Protein AF-A0A7V9V866-F1 (afdb_monomer_lite)

Foldseek 3Di:
DDWDFFQDPVVRGTDTFDFDWDQDPVRWTWTWGADPPPRHITIGTDDDDD

Sequence (50 aa):
MATYEGYCVKCREKREFEGNEVVMANGRRAAQGTCPVCGTKMNRMLSSKT

pLDDT: mean 82.49, std 11.6, range [39.81, 90.5]

Secondary structure (DSSP, 8-state):
-EEEEEEETTTTEEEEEEEEEEE-TTS-EEEEEE-TTT--EEEEEE----

Structure (mmCIF, N/CA/C/O backbone):
data_AF-A0A7V9V866-F1
#
_entry.id   AF-A0A7V9V866-F1
#
loop_
_atom_site.group_PDB
_atom_site.id
_atom_site.type_symbol
_atom_site.label_atom_id
_atom_site.label_alt_id
_atom_site.label_comp_id
_atom_site.label_asym_id
_atom_site.label_entity_id
_atom_site.label_seq_id
_atom_site.pdbx_PDB_ins_code
_atom_site.Cartn_x
_atom_site.Cartn_y
_atom_site.Cartn_z
_atom_site.occupancy
_atom_site.B_iso_or_equiv
_atom_site.auth_seq_id
_atom_site.auth_comp_id
_atom_site.auth_asym_id
_atom_site.auth_atom_id
_atom_site.pdbx_PDB_model_num
ATOM 1 N N . MET A 1 1 ? 8.173 -11.175 4.712 1.00 55.84 1 MET A N 1
ATOM 2 C CA . MET A 1 1 ? 7.108 -10.231 4.317 1.00 55.84 1 MET A CA 1
ATOM 3 C C . MET A 1 1 ? 7.509 -8.881 4.869 1.00 55.84 1 MET A C 1
ATOM 5 O O . MET A 1 1 ? 7.988 -8.839 5.995 1.00 55.84 1 MET A O 1
ATOM 9 N N . ALA A 1 2 ? 7.456 -7.828 4.062 1.00 78.62 2 ALA A N 1
ATOM 10 C CA . ALA A 1 2 ? 7.821 -6.494 4.517 1.00 78.62 2 ALA A CA 1
ATOM 11 C C . ALA A 1 2 ? 6.546 -5.725 4.877 1.00 78.62 2 ALA A C 1
ATOM 13 O O . ALA A 1 2 ? 5.544 -5.794 4.158 1.00 78.62 2 ALA A O 1
ATOM 14 N N . THR A 1 3 ? 6.577 -5.027 6.009 1.00 82.31 3 THR A N 1
ATOM 15 C CA . THR A 1 3 ? 5.491 -4.155 6.450 1.00 82.31 3 THR A CA 1
ATOM 16 C C . THR A 1 3 ? 5.669 -2.775 5.827 1.00 82.31 3 THR A C 1
ATOM 18 O O . THR A 1 3 ? 6.729 -2.154 5.908 1.00 82.31 3 THR A O 1
ATOM 21 N N . TYR A 1 4 ? 4.623 -2.293 5.161 1.00 85.38 4 TYR A N 1
ATOM 22 C CA . TYR A 1 4 ? 4.589 -0.978 4.536 1.00 85.38 4 TYR A CA 1
ATOM 23 C C . TYR A 1 4 ? 3.505 -0.133 5.179 1.00 85.38 4 TYR A C 1
ATOM 25 O O . TYR A 1 4 ? 2.364 -0.560 5.294 1.00 85.38 4 TYR A O 1
ATOM 33 N N . GLU A 1 5 ? 3.821 1.110 5.524 1.00 86.06 5 GLU A N 1
ATOM 34 C CA . GLU A 1 5 ? 2.795 2.072 5.932 1.00 86.06 5 GLU A CA 1
ATOM 35 C C . GLU A 1 5 ? 2.090 2.645 4.692 1.0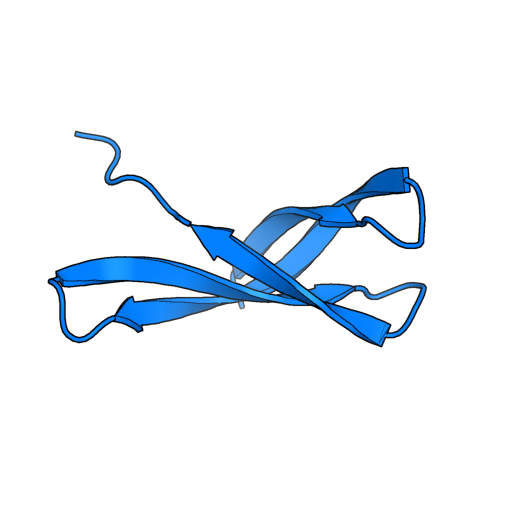0 86.06 5 GLU A C 1
ATOM 37 O O . GLU A 1 5 ? 2.721 3.284 3.853 1.00 86.06 5 GLU A O 1
ATOM 42 N N . GLY A 1 6 ? 0.794 2.406 4.533 1.00 85.38 6 GLY A N 1
ATOM 43 C CA . GLY A 1 6 ? -0.022 2.913 3.432 1.00 85.38 6 GLY A CA 1
ATOM 44 C C . GLY A 1 6 ? -1.260 3.630 3.928 1.00 85.38 6 GLY A C 1
ATOM 45 O O . GLY A 1 6 ? -1.823 3.297 4.966 1.00 85.38 6 GLY A O 1
ATOM 46 N N . TYR A 1 7 ? -1.727 4.612 3.163 1.00 85.94 7 TYR A N 1
ATOM 47 C CA . TYR A 1 7 ? -3.006 5.243 3.450 1.00 85.94 7 TYR A CA 1
ATOM 48 C C . TYR A 1 7 ? -4.148 4.405 2.877 1.00 85.94 7 TYR A C 1
ATOM 50 O O . TYR A 1 7 ? -4.225 4.171 1.669 1.00 85.94 7 TYR A O 1
ATOM 58 N N . CYS A 1 8 ? -5.052 3.959 3.742 1.00 88.19 8 CYS A N 1
ATOM 59 C CA . CYS A 1 8 ? -6.254 3.266 3.317 1.00 88.19 8 CYS A CA 1
ATOM 60 C C . CYS A 1 8 ? -7.325 4.283 2.937 1.00 88.19 8 CYS A C 1
ATOM 62 O O . CYS A 1 8 ? -7.864 4.946 3.813 1.00 88.19 8 CYS A O 1
ATOM 64 N N . VAL A 1 9 ? -7.727 4.355 1.669 1.00 86.06 9 VAL A N 1
ATOM 65 C CA . VAL A 1 9 ? -8.828 5.253 1.263 1.00 86.06 9 VAL A CA 1
ATOM 66 C C . VAL A 1 9 ? -10.182 4.859 1.864 1.00 86.06 9 VAL A C 1
ATOM 68 O O . VAL A 1 9 ? -11.037 5.718 2.065 1.00 86.06 9 VAL A O 1
ATOM 71 N N . LYS A 1 10 ? -10.377 3.575 2.199 1.00 87.88 10 LYS A N 1
ATOM 72 C CA . LYS A 1 10 ? -11.600 3.102 2.865 1.00 87.88 10 LYS A CA 1
ATOM 73 C C . LYS A 1 10 ? -11.617 3.413 4.357 1.00 87.88 10 LYS A C 1
ATOM 75 O O . LYS A 1 10 ? -12.630 3.889 4.851 1.00 87.88 10 LYS A O 1
ATOM 80 N N . CYS A 1 11 ? -10.513 3.166 5.060 1.00 88.75 11 CYS A N 1
ATOM 81 C CA . CYS A 1 11 ? -10.408 3.477 6.490 1.00 88.75 11 CYS A CA 1
ATOM 82 C C . CYS A 1 11 ? -10.080 4.958 6.744 1.00 88.75 11 CYS A C 1
ATOM 84 O O . CYS A 1 11 ? -10.217 5.434 7.861 1.00 88.75 11 CYS A O 1
ATOM 86 N N . ARG A 1 12 ? -9.665 5.691 5.704 1.00 88.31 12 ARG A N 1
ATOM 87 C CA . ARG A 1 12 ? -9.228 7.095 5.737 1.00 88.31 12 ARG A CA 1
ATOM 88 C C . ARG A 1 12 ? -8.109 7.380 6.740 1.00 88.31 12 ARG A C 1
ATOM 90 O O . ARG A 1 12 ? -7.951 8.506 7.206 1.00 88.31 12 ARG A O 1
ATOM 97 N N . GLU A 1 13 ? -7.290 6.378 7.019 1.00 89.62 13 GLU A N 1
ATOM 98 C CA . GLU A 1 13 ? -6.189 6.448 7.972 1.00 89.62 13 GLU A CA 1
ATOM 99 C C . GLU A 1 13 ? -4.945 5.759 7.398 1.00 89.62 13 GLU A C 1
ATOM 101 O O . GLU A 1 13 ? -5.026 4.951 6.463 1.00 89.62 13 GLU A O 1
ATOM 106 N N . LYS A 1 14 ? -3.783 6.084 7.966 1.00 85.75 14 LYS A N 1
ATOM 107 C CA . LYS A 1 14 ? -2.528 5.397 7.660 1.00 85.75 14 LYS A CA 1
ATOM 108 C C . LYS A 1 14 ? -2.489 4.084 8.429 1.00 85.75 14 LYS A C 1
ATOM 110 O O . LYS A 1 14 ? -2.732 4.073 9.630 1.00 85.75 14 LYS A O 1
ATOM 115 N N . ARG A 1 15 ? -2.195 2.989 7.738 1.00 88.06 15 ARG A N 1
ATOM 116 C CA . ARG A 1 15 ? -2.075 1.658 8.330 1.00 88.06 15 ARG A CA 1
ATOM 117 C C . ARG A 1 15 ? -0.850 0.956 7.794 1.00 88.06 15 ARG A C 1
ATOM 119 O O . ARG A 1 15 ? -0.502 1.105 6.625 1.00 88.06 15 ARG A O 1
ATOM 126 N N . GLU A 1 16 ? -0.254 0.136 8.638 1.00 88.31 16 GLU A N 1
ATOM 127 C CA . GLU A 1 16 ? 0.711 -0.849 8.190 1.00 88.31 16 GLU A CA 1
ATOM 128 C C . GLU A 1 16 ? -0.026 -1.996 7.504 1.00 88.31 16 GLU A C 1
ATOM 130 O O . GLU A 1 16 ? -1.057 -2.485 7.974 1.00 88.31 16 GLU A O 1
ATOM 135 N N . PHE A 1 17 ? 0.476 -2.382 6.344 1.00 88.44 17 PHE A N 1
ATOM 136 C CA . PHE A 1 17 ? -0.015 -3.518 5.599 1.00 88.44 17 PHE A CA 1
ATOM 137 C C . PHE A 1 17 ? 1.168 -4.369 5.164 1.00 88.44 17 PHE A C 1
ATOM 139 O O . PHE A 1 17 ? 2.237 -3.859 4.817 1.00 88.44 17 PHE A O 1
ATOM 146 N N . GLU A 1 18 ? 0.969 -5.679 5.177 1.00 88.31 18 GLU A N 1
ATOM 147 C CA . GLU A 1 18 ? 1.944 -6.600 4.621 1.00 88.31 18 GLU A CA 1
ATOM 148 C C . GLU A 1 18 ? 1.791 -6.625 3.104 1.00 88.31 18 GLU A C 1
ATOM 150 O O . GLU A 1 18 ? 0.700 -6.804 2.548 1.00 88.31 18 GLU A O 1
ATOM 155 N N . GLY A 1 19 ? 2.906 -6.384 2.430 1.00 87.12 19 GLY A N 1
ATOM 156 C CA . GLY A 1 19 ? 2.968 -6.342 0.985 1.00 87.12 19 GLY A CA 1
ATOM 157 C C . GLY A 1 19 ? 4.300 -6.857 0.476 1.00 87.12 19 GLY A C 1
ATOM 158 O O . GLY A 1 19 ? 5.232 -7.122 1.237 1.00 87.12 19 GLY A O 1
ATOM 159 N N . ASN A 1 20 ? 4.379 -6.991 -0.838 1.00 86.19 20 ASN A N 1
ATOM 160 C CA . ASN A 1 20 ? 5.601 -7.360 -1.532 1.00 86.19 20 ASN A CA 1
ATOM 161 C C . ASN A 1 20 ? 6.035 -6.204 -2.430 1.00 86.19 20 ASN A C 1
ATOM 163 O O . ASN A 1 20 ? 5.200 -5.573 -3.085 1.00 86.19 20 ASN A O 1
ATOM 167 N N . GLU A 1 21 ? 7.340 -5.935 -2.472 1.00 87.62 21 GLU A N 1
ATOM 168 C CA . GLU A 1 21 ? 7.907 -5.019 -3.460 1.00 87.62 21 GLU A CA 1
ATOM 169 C C . GLU A 1 21 ? 7.836 -5.670 -4.834 1.00 87.62 21 GLU A C 1
ATOM 171 O O . GLU A 1 21 ? 8.387 -6.743 -5.067 1.00 87.62 21 GLU A O 1
ATOM 176 N N . VAL A 1 22 ? 7.185 -4.987 -5.757 1.00 87.12 22 VAL A N 1
ATOM 177 C CA . VAL A 1 22 ? 7.167 -5.305 -7.171 1.00 87.12 22 VAL A CA 1
ATOM 178 C C . VAL A 1 22 ? 7.931 -4.223 -7.916 1.00 87.12 22 VAL A C 1
ATOM 180 O O . VAL A 1 22 ? 7.784 -3.026 -7.652 1.00 87.12 22 VAL A O 1
ATOM 183 N N . VAL A 1 23 ? 8.777 -4.643 -8.850 1.00 86.44 23 VAL A N 1
ATOM 184 C CA . VAL A 1 23 ? 9.412 -3.734 -9.802 1.00 86.44 23 VAL A CA 1
ATOM 185 C C . VAL A 1 23 ? 8.516 -3.688 -11.029 1.00 86.44 23 VAL A C 1
ATOM 187 O O . VAL A 1 23 ? 8.287 -4.702 -11.684 1.00 86.44 23 VAL A O 1
ATOM 190 N N . MET A 1 24 ? 7.944 -2.521 -11.300 1.00 81.62 24 MET A N 1
ATOM 191 C CA . MET A 1 24 ? 7.141 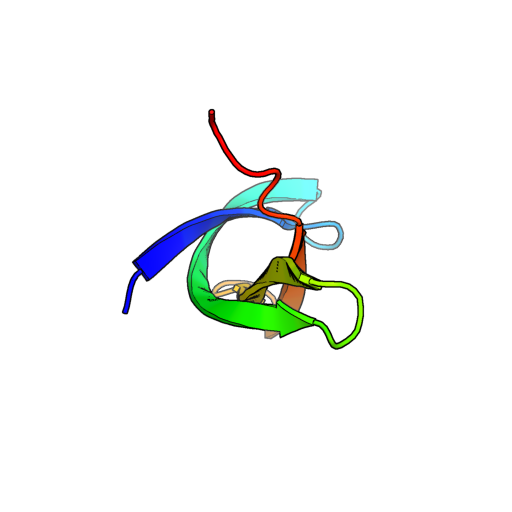-2.293 -12.493 1.00 81.62 24 MET A CA 1
ATOM 192 C C . MET A 1 24 ? 8.033 -2.307 -13.741 1.00 81.62 24 MET A C 1
ATOM 194 O O . MET A 1 24 ? 9.223 -2.006 -13.676 1.00 81.62 24 MET A O 1
ATOM 198 N N . ALA A 1 25 ? 7.440 -2.581 -14.906 1.00 81.81 25 ALA A N 1
ATOM 199 C CA . ALA A 1 25 ? 8.150 -2.618 -16.190 1.00 81.81 25 ALA A CA 1
ATOM 200 C C . ALA A 1 25 ? 8.851 -1.292 -16.563 1.00 81.81 25 ALA A C 1
ATOM 202 O O . ALA A 1 25 ? 9.761 -1.277 -17.381 1.00 81.81 25 ALA A O 1
ATOM 203 N N . ASN A 1 26 ? 8.454 -0.178 -15.941 1.00 78.38 26 ASN A N 1
ATOM 204 C CA . ASN A 1 26 ? 9.085 1.138 -16.082 1.00 78.38 26 ASN A CA 1
ATOM 205 C C . ASN A 1 26 ? 10.275 1.360 -15.119 1.00 78.38 26 ASN A C 1
ATOM 207 O O . ASN A 1 26 ? 10.721 2.493 -14.957 1.00 78.38 26 ASN A O 1
ATOM 211 N N . GLY A 1 27 ? 10.744 0.312 -14.432 1.00 80.19 27 GLY A N 1
ATOM 212 C CA . GLY A 1 27 ? 11.867 0.362 -13.492 1.00 80.19 27 GLY A CA 1
ATOM 213 C C . GLY A 1 27 ? 11.533 0.938 -12.112 1.00 80.19 27 GLY A C 1
ATOM 214 O O . GLY A 1 27 ? 12.413 1.028 -11.258 1.00 80.19 27 GLY A O 1
ATOM 215 N N . ARG A 1 28 ? 10.277 1.325 -11.850 1.00 82.75 28 ARG A N 1
ATOM 216 C CA . ARG A 1 28 ? 9.864 1.863 -10.544 1.00 82.75 28 ARG A CA 1
ATOM 217 C C . ARG A 1 28 ? 9.516 0.744 -9.568 1.00 82.75 28 ARG A C 1
ATOM 219 O O . ARG A 1 28 ? 8.845 -0.218 -9.933 1.00 82.75 28 ARG A O 1
ATOM 226 N N . ARG A 1 29 ? 9.919 0.898 -8.305 1.00 86.75 29 ARG A N 1
ATOM 227 C CA . ARG A 1 29 ? 9.545 -0.017 -7.218 1.00 86.75 29 ARG A CA 1
ATOM 22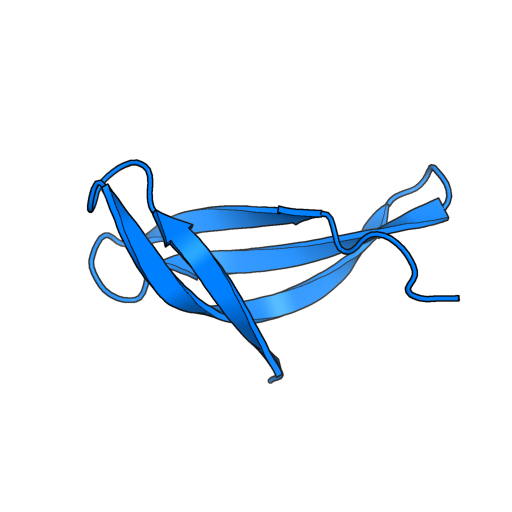8 C C . ARG A 1 29 ? 8.194 0.402 -6.636 1.00 86.75 29 ARG A C 1
ATOM 230 O O . ARG A 1 29 ? 7.917 1.586 -6.450 1.00 86.75 29 ARG A O 1
ATOM 237 N N . ALA A 1 30 ? 7.343 -0.561 -6.325 1.00 87.38 30 ALA A N 1
ATOM 238 C CA . ALA A 1 30 ? 6.088 -0.333 -5.624 1.00 87.38 30 ALA A CA 1
ATOM 239 C C . ALA A 1 30 ? 5.814 -1.490 -4.667 1.00 87.38 30 ALA A C 1
ATOM 241 O O . ALA A 1 30 ? 6.035 -2.635 -5.017 1.00 87.38 30 ALA A O 1
ATOM 242 N N . ALA A 1 31 ? 5.316 -1.217 -3.471 1.00 88.19 31 ALA A N 1
ATOM 243 C CA . ALA A 1 31 ? 4.753 -2.234 -2.602 1.00 88.19 31 ALA A CA 1
ATOM 244 C C . ALA A 1 31 ? 3.299 -2.480 -3.005 1.00 88.19 31 ALA A C 1
ATOM 246 O O . ALA A 1 31 ? 2.482 -1.556 -3.017 1.00 88.19 31 ALA A O 1
ATOM 247 N N . GLN A 1 32 ? 2.967 -3.725 -3.319 1.00 88.00 32 GLN A N 1
ATOM 248 C CA . GLN A 1 32 ? 1.587 -4.179 -3.448 1.00 88.00 32 GLN A CA 1
ATOM 249 C C . GLN A 1 32 ? 1.217 -5.010 -2.230 1.00 88.00 32 GLN A C 1
ATOM 251 O O . GLN A 1 32 ? 1.926 -5.948 -1.872 1.00 88.00 32 GLN A O 1
ATOM 256 N N . GLY A 1 33 ? 0.085 -4.692 -1.616 1.00 89.94 33 GLY A N 1
ATOM 257 C CA . GLY A 1 33 ? -0.452 -5.468 -0.509 1.00 89.94 33 GLY A CA 1
ATOM 258 C C . GLY A 1 33 ? -1.934 -5.203 -0.301 1.00 89.94 33 GLY A C 1
ATOM 259 O O . GLY A 1 33 ? -2.609 -4.621 -1.155 1.00 89.94 33 GLY A O 1
ATOM 260 N N . THR A 1 34 ? -2.454 -5.655 0.832 1.00 90.06 34 THR A N 1
ATOM 261 C CA . THR A 1 34 ? -3.888 -5.593 1.129 1.00 90.06 34 THR A CA 1
ATOM 262 C C . THR A 1 34 ? -4.104 -5.002 2.509 1.00 90.06 34 THR A C 1
ATOM 264 O O . THR A 1 34 ? -3.394 -5.339 3.450 1.00 90.06 34 THR A O 1
ATOM 267 N N . CYS A 1 35 ? -5.104 -4.133 2.645 1.00 89.50 35 CYS A N 1
ATOM 268 C CA . CYS A 1 35 ? -5.483 -3.596 3.941 1.00 89.50 35 CYS A CA 1
ATOM 269 C C . CYS A 1 35 ? -5.953 -4.727 4.873 1.00 89.50 35 CYS A C 1
ATOM 271 O O . CYS A 1 35 ? -6.944 -5.380 4.532 1.00 89.50 35 CYS A O 1
ATOM 273 N N . PRO A 1 36 ? -5.355 -4.904 6.066 1.00 88.12 36 PRO A N 1
ATOM 274 C CA . PRO A 1 36 ? -5.756 -5.964 6.995 1.00 88.12 36 PRO A CA 1
ATOM 275 C C . PRO A 1 36 ? -7.152 -5.751 7.601 1.00 88.12 36 PRO A C 1
ATOM 277 O O . PRO A 1 36 ? -7.731 -6.679 8.148 1.00 88.12 36 PRO A O 1
ATOM 280 N N . VAL A 1 37 ? -7.711 -4.539 7.503 1.00 89.06 37 VAL A N 1
ATOM 281 C CA . VAL A 1 37 ? -9.005 -4.195 8.119 1.00 89.06 37 VAL A CA 1
ATOM 282 C C . VAL A 1 37 ? -10.166 -4.273 7.145 1.00 89.06 37 VAL A C 1
ATOM 284 O O . VAL A 1 37 ? -11.202 -4.843 7.459 1.00 89.06 37 VAL A O 1
ATOM 287 N N . CYS A 1 38 ? -10.016 -3.683 5.959 1.00 90.50 38 CYS A N 1
ATOM 288 C CA . CYS A 1 38 ? -11.108 -3.606 4.986 1.00 90.50 38 CYS A CA 1
ATOM 289 C C . CYS A 1 38 ? -10.900 -4.491 3.750 1.00 90.50 38 CYS A C 1
ATOM 291 O O . CYS A 1 38 ? -11.726 -4.452 2.840 1.00 90.50 38 CYS A O 1
ATOM 293 N N . GLY A 1 39 ? -9.775 -5.209 3.656 1.00 86.94 39 GLY A N 1
ATOM 294 C CA . GLY A 1 39 ? -9.454 -6.071 2.514 1.00 86.94 39 GLY A CA 1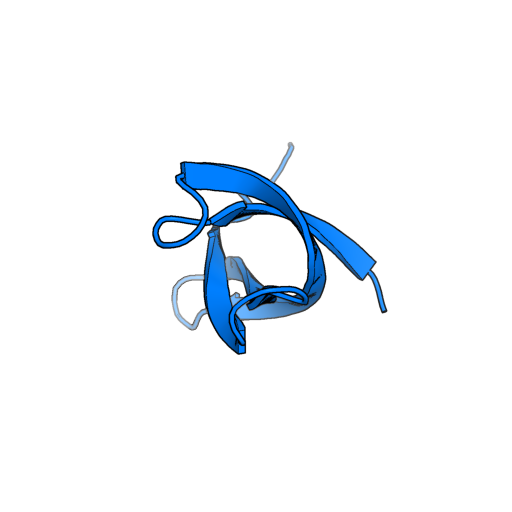
ATOM 295 C C . GLY A 1 39 ? -9.194 -5.331 1.195 1.00 86.94 39 GLY A C 1
ATOM 296 O O . GLY A 1 39 ? -9.074 -5.956 0.146 1.00 86.94 39 GLY A O 1
ATOM 297 N N . THR A 1 40 ? -9.122 -3.995 1.205 1.00 88.94 40 THR A N 1
ATOM 298 C CA . THR A 1 40 ? -8.884 -3.210 -0.017 1.00 88.94 40 THR A CA 1
ATOM 299 C C . THR A 1 40 ? -7.431 -3.353 -0.461 1.00 88.94 40 THR A C 1
ATOM 301 O O . THR A 1 40 ? -6.520 -3.195 0.352 1.00 88.94 40 THR A O 1
ATOM 304 N N . LYS A 1 41 ? -7.207 -3.615 -1.755 1.00 87.06 41 LYS A N 1
ATOM 305 C CA . LYS A 1 41 ? -5.860 -3.643 -2.339 1.00 87.06 41 LYS A CA 1
ATOM 306 C C . LYS A 1 41 ? -5.211 -2.267 -2.221 1.00 87.06 41 LYS A C 1
ATOM 308 O O . LYS A 1 41 ? -5.756 -1.274 -2.696 1.00 87.06 41 LYS A O 1
ATOM 313 N N . MET A 1 42 ? -4.042 -2.233 -1.600 1.00 85.44 42 MET A N 1
ATOM 314 C CA . MET A 1 42 ? -3.218 -1.048 -1.426 1.00 85.44 42 MET A CA 1
ATOM 315 C C . MET A 1 42 ? -2.000 -1.152 -2.333 1.00 85.44 42 MET A C 1
ATOM 317 O O . MET A 1 42 ? -1.307 -2.170 -2.364 1.00 85.44 42 MET A O 1
ATOM 321 N N . ASN A 1 43 ? -1.725 -0.081 -3.067 1.00 84.56 43 ASN A N 1
ATOM 322 C CA . ASN A 1 43 ? -0.481 0.089 -3.795 1.00 84.56 43 ASN A CA 1
ATOM 323 C C . ASN A 1 43 ? 0.270 1.287 -3.212 1.00 84.56 43 ASN A C 1
ATOM 325 O O . ASN A 1 43 ? -0.265 2.382 -3.063 1.00 84.56 43 ASN A O 1
ATOM 329 N N . ARG A 1 44 ? 1.533 1.087 -2.856 1.00 83.56 44 ARG A N 1
ATOM 330 C CA . ARG A 1 44 ? 2.406 2.164 -2.406 1.00 83.56 44 ARG A CA 1
ATOM 331 C C . ARG A 1 44 ? 3.592 2.238 -3.340 1.00 83.56 44 ARG A C 1
ATOM 333 O O . ARG A 1 44 ? 4.422 1.342 -3.355 1.00 83.56 44 ARG A O 1
ATOM 340 N N . MET A 1 45 ? 3.688 3.315 -4.107 1.00 83.69 45 MET A N 1
ATOM 341 C CA . MET A 1 45 ? 4.895 3.597 -4.880 1.00 83.69 45 MET A CA 1
ATOM 342 C C . MET A 1 45 ? 6.064 3.793 -3.908 1.00 83.69 45 MET A C 1
ATOM 344 O O . MET A 1 45 ? 6.015 4.661 -3.034 1.00 83.69 45 MET A O 1
ATOM 348 N N . LEU A 1 46 ? 7.099 2.972 -4.046 1.00 77.00 46 LEU A N 1
ATOM 349 C CA . LEU A 1 46 ? 8.347 3.113 -3.315 1.00 77.00 46 LEU A CA 1
ATOM 350 C C . LEU A 1 46 ? 9.259 3.943 -4.212 1.00 77.00 46 LEU A C 1
ATOM 352 O O . LEU A 1 46 ? 9.895 3.422 -5.126 1.00 77.00 46 LEU A O 1
ATOM 356 N N . SER A 1 47 ? 9.281 5.259 -3.999 1.00 62.19 47 SER A N 1
ATOM 357 C CA . SER A 1 47 ? 10.312 6.081 -4.629 1.00 62.19 47 SER A CA 1
ATOM 358 C C . SER A 1 47 ? 11.652 5.618 -4.077 1.00 62.19 47 SER A C 1
ATOM 360 O O . SER A 1 47 ? 11.819 5.575 -2.858 1.00 62.19 47 SER A O 1
ATOM 362 N N . SER A 1 48 ? 12.566 5.241 -4.970 1.00 48.56 48 SER A N 1
ATOM 363 C CA . SER A 1 48 ? 13.949 4.909 -4.648 1.00 48.56 48 SER A CA 1
ATOM 364 C C . SER A 1 48 ? 14.490 5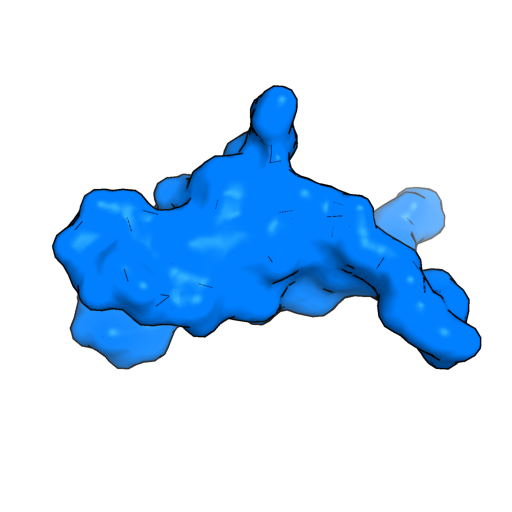.955 -3.680 1.00 48.56 48 SER A C 1
ATOM 366 O O . SER A 1 48 ? 14.634 7.124 -4.040 1.00 48.56 48 SER A O 1
ATOM 368 N N . LYS A 1 49 ? 14.725 5.549 -2.434 1.00 42.72 49 LYS A N 1
ATOM 369 C CA . LYS A 1 49 ? 15.584 6.316 -1.547 1.00 42.72 49 LYS A CA 1
ATOM 370 C C . LYS A 1 49 ? 16.984 6.122 -2.127 1.00 42.72 49 LYS A C 1
ATOM 372 O O . LYS A 1 49 ? 17.495 5.005 -2.083 1.00 42.72 49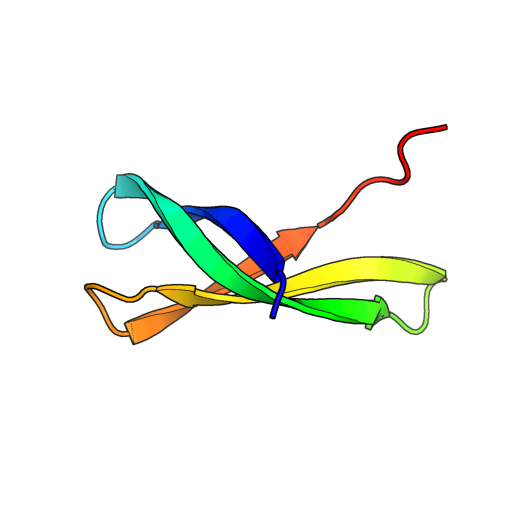 LYS A O 1
ATOM 377 N N . THR A 1 50 ? 17.485 7.156 -2.801 1.00 39.81 50 THR A N 1
ATOM 378 C CA . THR A 1 50 ? 18.924 7.355 -2.994 1.00 39.81 50 THR A CA 1
ATOM 379 C C . THR A 1 50 ? 19.636 7.198 -1.657 1.00 39.81 50 THR A C 1
ATOM 381 O O . THR A 1 50 ? 19.038 7.613 -0.632 1.00 39.81 50 THR A O 1
#

Radius of gyration: 10.92 Å; chains: 1; bounding box: 30×18×24 Å